Protein AF-R7Y0F1-F1 (afdb_monomer_lite)

pLDDT: mean 77.91, std 21.51, range [26.17, 98.44]

Sequence (146 aa):
MLFHWVVGSNPLPTCLERTTLMAAPTTDLTGDVCDPTPDFVYAVSLLAALEATEQDGHARVLPFLGMARAELVDFGQRLPDRFVEIEVTTLGDGMRDLEARLTDMVSASAVLQQTLRLQAARRHVRRALTASSSAGATHLASTLTV

Structure (mmCIF, N/CA/C/O backbone):
data_AF-R7Y0F1-F1
#
_entry.id   AF-R7Y0F1-F1
#
loop_
_atom_site.group_PDB
_atom_site.id
_atom_site.type_symbol
_atom_site.label_atom_id
_atom_site.label_alt_id
_atom_site.label_comp_id
_atom_site.label_asym_id
_atom_site.label_entity_id
_atom_site.label_seq_id
_atom_site.pdbx_PDB_ins_code
_atom_site.Cartn_x
_atom_site.Cartn_y
_atom_site.Cartn_z
_atom_site.occupancy
_atom_site.B_iso_or_equiv
_atom_site.auth_seq_id
_atom_site.auth_comp_id
_atom_site.auth_asym_id
_atom_site.auth_atom_id
_atom_site.pdbx_PDB_model_num
ATOM 1 N N . MET A 1 1 ? -16.239 27.315 -3.093 1.00 33.81 1 MET A N 1
ATOM 2 C CA . MET A 1 1 ? -16.674 25.968 -3.512 1.00 33.81 1 MET A CA 1
ATOM 3 C C . MET A 1 1 ? -16.213 24.989 -2.449 1.00 33.81 1 MET A C 1
ATOM 5 O O . MET A 1 1 ? -15.015 24.786 -2.312 1.00 33.81 1 MET A O 1
ATOM 9 N N . LEU A 1 2 ? -17.143 24.504 -1.624 1.00 27.11 2 LEU A N 1
ATOM 10 C CA . LEU A 1 2 ? -16.883 23.463 -0.631 1.00 27.11 2 LEU A CA 1
ATOM 11 C C . LEU A 1 2 ? -16.946 22.108 -1.339 1.00 27.11 2 LEU A C 1
ATOM 13 O O . LEU A 1 2 ? -17.978 21.771 -1.914 1.00 27.11 2 LEU A O 1
ATOM 17 N N . PHE A 1 3 ? -15.851 21.354 -1.314 1.00 28.31 3 PHE A N 1
ATOM 18 C CA . PHE A 1 3 ? -15.837 19.979 -1.798 1.00 28.31 3 PHE A CA 1
ATOM 19 C C . PHE A 1 3 ? -16.450 19.082 -0.722 1.00 28.31 3 PHE A C 1
ATOM 21 O O . PHE A 1 3 ? -15.833 18.807 0.305 1.00 28.31 3 PHE A O 1
ATOM 28 N N . HIS A 1 4 ? -17.694 18.668 -0.952 1.00 26.17 4 HIS A N 1
ATOM 29 C CA . HIS A 1 4 ? -18.320 17.581 -0.216 1.00 26.17 4 HIS A CA 1
ATOM 30 C C . HIS A 1 4 ? -17.621 16.274 -0.600 1.00 26.17 4 HIS A C 1
ATOM 32 O O . HIS A 1 4 ? -17.780 15.770 -1.709 1.00 26.17 4 HIS A O 1
ATOM 38 N N . TRP A 1 5 ? -16.820 15.752 0.324 1.00 32.50 5 TRP A N 1
ATOM 39 C CA . TRP A 1 5 ? -16.254 14.411 0.261 1.00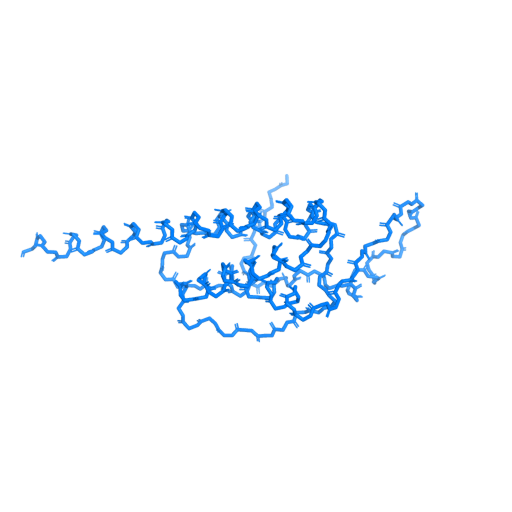 32.50 5 TRP A CA 1
ATOM 40 C C . TRP A 1 5 ? -17.376 13.408 0.550 1.00 32.50 5 TRP A C 1
ATOM 42 O O . TRP A 1 5 ? -17.802 13.261 1.695 1.00 32.50 5 TRP A O 1
ATOM 52 N N . VAL A 1 6 ? -17.912 12.772 -0.491 1.00 33.03 6 VAL A N 1
ATOM 53 C CA . VAL A 1 6 ? -18.874 11.674 -0.342 1.00 33.03 6 VAL A CA 1
ATOM 54 C C . VAL A 1 6 ? -18.082 10.377 -0.230 1.00 33.03 6 VAL A C 1
ATOM 56 O O . VAL A 1 6 ? -17.454 9.927 -1.185 1.00 33.03 6 VAL A O 1
ATOM 59 N N . VAL A 1 7 ? -18.112 9.797 0.967 1.00 37.66 7 VAL A N 1
ATOM 60 C CA . VAL A 1 7 ? -17.729 8.409 1.229 1.00 37.66 7 VAL A CA 1
ATOM 61 C C . VAL A 1 7 ? -18.628 7.512 0.374 1.00 37.66 7 VAL A C 1
ATOM 63 O O . VAL A 1 7 ? -19.848 7.581 0.511 1.00 37.66 7 VAL A O 1
ATOM 66 N N . GLY A 1 8 ? -18.044 6.709 -0.523 1.00 40.12 8 GLY A N 1
ATOM 67 C CA . GLY A 1 8 ? -18.738 5.534 -1.063 1.00 40.12 8 GLY A CA 1
ATOM 68 C C . GLY A 1 8 ? -18.701 5.258 -2.568 1.00 40.12 8 GLY A C 1
ATOM 69 O O . GLY A 1 8 ? -19.082 4.156 -2.939 1.00 40.12 8 GLY A O 1
ATOM 70 N N . SER A 1 9 ? -18.295 6.154 -3.476 1.00 43.09 9 SER A N 1
ATOM 71 C CA . SER A 1 9 ? -18.374 5.830 -4.922 1.00 43.09 9 SER A CA 1
ATOM 72 C C . SER A 1 9 ? -17.463 6.681 -5.807 1.00 43.09 9 SER A C 1
ATOM 74 O O . SER A 1 9 ? -17.924 7.564 -6.524 1.00 43.09 9 SER A O 1
ATOM 76 N N . ASN A 1 10 ? -16.164 6.399 -5.792 1.00 42.31 10 ASN A N 1
ATOM 77 C CA . ASN A 1 10 ? -15.358 6.542 -7.004 1.00 42.31 10 ASN A CA 1
ATOM 78 C C . ASN A 1 10 ? -14.112 5.660 -6.863 1.00 42.31 10 ASN A C 1
ATOM 80 O O . ASN A 1 10 ? -13.193 6.051 -6.136 1.00 42.31 10 ASN A O 1
ATOM 84 N N . PRO A 1 11 ? -14.056 4.469 -7.490 1.00 51.62 11 PRO A N 1
ATOM 85 C CA . PRO A 1 11 ? -12.767 3.824 -7.675 1.00 51.62 11 PRO A CA 1
ATOM 86 C C . PRO A 1 11 ? -11.853 4.807 -8.416 1.00 51.62 11 PRO A C 1
ATOM 88 O O . PRO A 1 11 ? -12.301 5.599 -9.248 1.00 51.62 11 PRO A O 1
ATOM 91 N N . LEU A 1 12 ? -10.571 4.812 -8.056 1.00 51.50 12 LEU A N 1
ATOM 92 C CA . LEU A 1 12 ? -9.556 5.519 -8.830 1.00 51.50 12 LEU A CA 1
ATOM 93 C C . LEU A 1 12 ? -9.731 5.165 -10.316 1.00 51.50 12 LEU A C 1
ATOM 95 O O . LEU A 1 12 ? -9.898 3.980 -10.609 1.00 51.50 12 LEU A O 1
ATOM 99 N N . PRO A 1 13 ? -9.667 6.137 -11.244 1.00 55.84 13 PRO A N 1
ATOM 100 C CA . PRO A 1 13 ? -9.778 5.819 -12.654 1.00 55.84 13 PRO A CA 1
ATOM 101 C C . PRO A 1 13 ? -8.645 4.867 -13.031 1.00 55.84 13 PRO A C 1
ATOM 103 O O . PRO A 1 13 ? -7.463 5.183 -12.873 1.00 55.84 13 PRO A O 1
ATOM 106 N N . THR A 1 14 ? -9.016 3.692 -13.523 1.00 57.16 14 THR A N 1
ATOM 107 C CA . THR A 1 14 ? -8.090 2.815 -14.241 1.00 57.16 14 THR A CA 1
ATOM 108 C C . THR A 1 14 ? -7.607 3.516 -15.512 1.00 57.16 14 THR A C 1
ATOM 110 O O . THR A 1 14 ? -8.213 4.484 -15.988 1.00 57.16 14 THR A O 1
ATOM 113 N N . CYS A 1 15 ? -6.536 3.009 -16.120 1.00 56.69 15 CYS A N 1
ATOM 114 C CA . CYS A 1 15 ? -6.101 3.495 -17.431 1.00 56.69 15 CYS A CA 1
ATOM 115 C C . CYS A 1 15 ? -7.225 3.499 -18.485 1.00 56.69 15 CYS A C 1
ATOM 117 O O . CYS A 1 15 ? -7.312 4.409 -19.315 1.00 56.69 15 CYS A O 1
ATOM 119 N N . LEU A 1 16 ? -8.127 2.515 -18.421 1.00 51.38 16 LEU A N 1
ATOM 120 C CA . LEU A 1 16 ? -9.283 2.413 -19.312 1.00 51.38 16 LEU A CA 1
ATOM 121 C C . LEU A 1 16 ? -10.288 3.557 -19.114 1.00 51.38 16 LEU A C 1
ATOM 123 O O . LEU A 1 16 ? -10.771 4.117 -20.094 1.00 51.38 16 LEU A O 1
ATOM 127 N N . GLU A 1 17 ? -10.557 3.968 -17.876 1.00 52.34 17 GLU A N 1
ATOM 128 C CA . GLU A 1 17 ? -11.544 5.016 -17.574 1.00 52.34 17 GLU A CA 1
ATOM 129 C C . GLU A 1 17 ? -11.015 6.426 -17.866 1.00 52.34 17 GLU A C 1
ATOM 131 O O . GLU A 1 17 ? -11.773 7.308 -18.289 1.00 52.34 17 GLU A O 1
ATOM 136 N N . ARG A 1 18 ? -9.702 6.646 -17.711 1.00 50.75 18 ARG A N 1
ATOM 137 C CA . ARG A 1 18 ? -9.077 7.948 -17.994 1.00 50.75 18 ARG A CA 1
ATOM 138 C C . ARG A 1 18 ? -9.010 8.269 -19.489 1.00 50.75 18 ARG A C 1
ATOM 140 O O . ARG A 1 18 ? -9.116 9.436 -19.863 1.00 50.75 18 ARG A O 1
ATOM 147 N N . THR A 1 19 ? -8.929 7.246 -20.341 1.00 48.91 19 THR A N 1
ATOM 148 C CA . THR A 1 19 ? -8.901 7.401 -21.807 1.00 48.91 19 THR A CA 1
ATOM 149 C C . THR A 1 19 ? -10.212 7.996 -22.347 1.00 48.91 19 THR A C 1
ATOM 151 O O . THR A 1 19 ? -10.199 8.796 -23.279 1.00 48.91 19 THR A O 1
ATOM 154 N N . THR A 1 20 ? -11.350 7.696 -21.718 1.00 49.91 20 THR A N 1
ATOM 155 C CA . THR A 1 20 ? -12.667 8.255 -22.078 1.00 49.91 20 THR A CA 1
ATOM 156 C C . THR A 1 20 ? -12.888 9.701 -21.627 1.00 49.91 20 THR A C 1
ATOM 158 O O . THR A 1 20 ? -13.718 10.395 -22.213 1.00 49.91 20 THR A O 1
ATOM 161 N N . LEU A 1 21 ? -12.153 10.187 -20.620 1.00 48.59 21 LEU A N 1
ATOM 162 C CA . LEU A 1 21 ? -12.334 11.538 -20.070 1.00 48.59 21 LEU A CA 1
ATOM 163 C C . LEU A 1 21 ? -11.495 12.607 -20.801 1.00 48.59 21 LEU A C 1
ATOM 165 O O . LEU A 1 21 ? -11.771 13.798 -20.675 1.00 48.59 21 LEU A O 1
ATOM 169 N N . MET A 1 22 ? -10.496 12.195 -21.594 1.00 45.25 22 MET A N 1
ATOM 170 C CA . MET A 1 22 ? -9.547 13.072 -22.301 1.00 45.25 22 MET A CA 1
ATOM 171 C C . MET A 1 22 ? -9.895 13.342 -23.774 1.00 45.25 22 MET A C 1
ATOM 173 O O . MET A 1 22 ? -9.012 13.588 -24.592 1.00 45.25 22 MET A O 1
ATOM 177 N N . ALA A 1 23 ? -11.179 13.391 -24.133 1.00 41.62 23 ALA A N 1
ATOM 178 C CA . ALA A 1 23 ? -11.619 13.893 -25.443 1.00 41.62 23 ALA A CA 1
ATOM 179 C C . ALA A 1 23 ? -11.481 15.434 -25.590 1.00 41.62 23 ALA A C 1
ATOM 181 O O . ALA A 1 23 ? -12.280 16.075 -26.271 1.00 41.62 23 ALA A O 1
ATOM 182 N N . ALA A 1 24 ? -10.480 16.044 -24.948 1.00 44.69 24 ALA A N 1
ATOM 183 C CA . ALA A 1 24 ? -10.081 17.438 -25.121 1.00 44.69 24 ALA A CA 1
ATOM 184 C C . ALA A 1 24 ? -8.617 17.469 -25.597 1.00 44.69 24 ALA A C 1
ATOM 186 O O . ALA A 1 24 ? -7.793 16.735 -25.050 1.00 44.69 24 ALA A O 1
ATOM 187 N N . PRO A 1 25 ? -8.264 18.277 -26.614 1.00 45.06 25 PRO A N 1
ATOM 188 C CA . PRO A 1 25 ? -6.930 18.252 -27.189 1.00 45.06 25 PRO A CA 1
ATOM 189 C C . PRO A 1 25 ? -5.978 19.034 -26.283 1.00 45.06 25 PRO A C 1
ATOM 191 O O . PRO A 1 25 ? -5.816 20.243 -26.428 1.00 45.06 25 PRO A O 1
ATOM 194 N N . THR A 1 26 ? -5.342 18.348 -25.339 1.00 40.16 26 THR A N 1
ATOM 195 C CA . THR A 1 26 ? -4.182 18.872 -24.616 1.00 40.16 26 THR A CA 1
ATOM 196 C C . THR A 1 26 ? -2.927 18.177 -25.125 1.00 40.16 26 THR A C 1
ATOM 198 O O . THR A 1 26 ? -2.620 17.038 -24.784 1.00 40.16 26 THR A O 1
ATOM 201 N N . THR A 1 27 ? -2.206 18.891 -25.983 1.00 42.28 27 THR A N 1
ATOM 202 C CA . THR A 1 27 ? -0.806 18.654 -26.344 1.00 42.28 27 THR A CA 1
ATOM 203 C C . THR A 1 27 ? 0.081 18.793 -25.105 1.00 42.28 27 THR A C 1
ATOM 205 O O . THR A 1 27 ? 0.500 19.900 -24.792 1.00 42.28 27 THR A O 1
ATOM 208 N N . ASP A 1 28 ? 0.241 17.697 -24.364 1.00 42.97 28 ASP A N 1
ATOM 209 C CA . ASP A 1 28 ? 1.413 17.270 -23.572 1.00 42.97 28 ASP A CA 1
ATOM 210 C C . ASP A 1 28 ? 0.931 16.299 -22.487 1.00 42.97 28 ASP A C 1
ATOM 212 O O . ASP A 1 28 ? 0.699 16.653 -21.332 1.00 42.97 28 ASP A O 1
ATOM 216 N N . LEU A 1 29 ? 0.759 15.039 -22.878 1.00 44.25 29 LEU A N 1
ATOM 217 C CA . LEU A 1 29 ? 0.747 13.922 -21.945 1.00 44.25 29 LEU A CA 1
ATOM 218 C C . LEU A 1 29 ? 1.974 13.087 -22.265 1.00 44.25 29 LEU A C 1
ATOM 220 O O . LEU A 1 29 ? 1.978 12.282 -23.196 1.00 44.25 29 LEU A O 1
ATOM 224 N N . THR A 1 30 ? 3.019 13.262 -21.470 1.00 46.19 30 THR A N 1
ATOM 225 C CA . THR A 1 30 ? 3.912 12.153 -21.152 1.00 46.19 30 THR A CA 1
ATOM 226 C C . THR A 1 30 ? 2.997 11.050 -20.618 1.00 46.19 30 THR A C 1
ATOM 228 O O . THR A 1 30 ? 2.460 11.190 -19.524 1.00 46.19 30 THR A O 1
ATOM 231 N N . GLY A 1 31 ? 2.668 10.073 -21.467 1.00 48.78 31 GLY A N 1
ATOM 232 C CA . GLY A 1 31 ? 1.523 9.185 -21.266 1.00 48.78 31 GLY A CA 1
ATOM 233 C C . GLY A 1 31 ? 1.528 8.531 -19.890 1.00 48.78 31 GLY A C 1
ATOM 234 O O . GLY A 1 31 ? 2.564 8.035 -19.451 1.00 48.78 31 GLY A O 1
ATOM 235 N N . ASP A 1 32 ? 0.370 8.540 -19.229 1.00 55.75 32 ASP A N 1
ATOM 236 C CA . ASP A 1 32 ? 0.135 7.769 -18.011 1.00 55.75 32 ASP A CA 1
ATOM 237 C C . ASP A 1 32 ? 0.618 6.324 -18.240 1.00 55.75 32 ASP A C 1
ATOM 239 O O . ASP A 1 32 ? 0.097 5.607 -19.099 1.00 55.75 32 ASP A O 1
ATOM 243 N N . VAL A 1 33 ? 1.657 5.904 -17.510 1.00 69.38 33 VAL A N 1
ATOM 244 C CA . VAL A 1 33 ? 2.234 4.566 -17.665 1.00 69.38 33 VAL A CA 1
ATOM 245 C C . VAL A 1 33 ? 1.385 3.593 -16.860 1.00 69.38 33 VAL A C 1
ATOM 247 O O . VAL A 1 33 ? 1.483 3.506 -15.633 1.00 69.38 33 VAL A O 1
ATOM 250 N N . CYS A 1 34 ? 0.526 2.870 -17.570 1.00 79.50 34 CYS A N 1
ATOM 251 C CA . CYS A 1 34 ? -0.217 1.747 -17.022 1.00 79.50 34 CYS A CA 1
ATOM 252 C C . CYS A 1 34 ? 0.754 0.640 -16.651 1.00 79.50 34 CYS A C 1
ATOM 254 O O . CYS A 1 34 ? 1.575 0.219 -17.470 1.00 79.50 34 CYS A O 1
ATOM 256 N N . ASP A 1 35 ? 0.641 0.149 -15.428 1.00 82.12 35 ASP A N 1
ATOM 257 C CA . ASP A 1 35 ? 1.483 -0.923 -14.952 1.00 82.12 35 ASP A CA 1
ATOM 258 C C . ASP A 1 35 ? 0.651 -2.171 -14.628 1.00 82.12 35 ASP A C 1
ATOM 260 O O . ASP A 1 35 ? -0.115 -2.179 -13.656 1.00 82.12 35 ASP A O 1
ATOM 264 N N . PRO A 1 36 ? 0.794 -3.235 -15.441 1.00 83.69 36 PRO A N 1
ATOM 265 C CA . PRO A 1 36 ? 0.063 -4.480 -15.259 1.00 83.69 36 PRO A CA 1
ATOM 266 C C . PRO A 1 36 ? 0.763 -5.447 -14.291 1.00 83.69 36 PRO A C 1
ATOM 268 O O . PRO A 1 36 ? 0.318 -6.589 -14.156 1.00 83.69 36 PRO A O 1
ATOM 271 N N . THR A 1 37 ? 1.867 -5.047 -13.640 1.00 89.50 37 THR A N 1
ATOM 272 C CA . THR A 1 37 ? 2.638 -5.934 -12.758 1.00 89.50 37 THR A CA 1
ATOM 273 C C . THR A 1 37 ? 1.733 -6.430 -11.630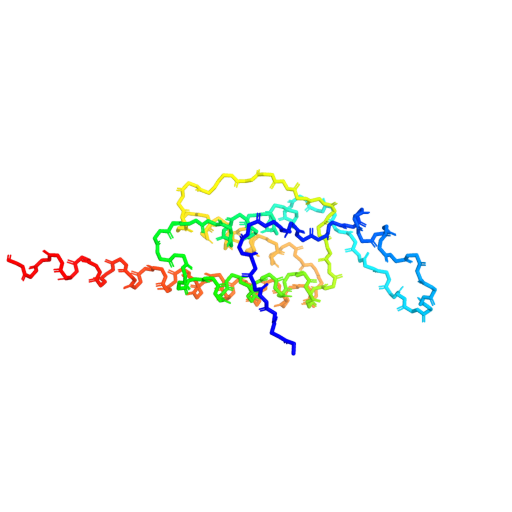 1.00 89.50 37 THR A C 1
ATOM 275 O O . THR A 1 37 ? 1.205 -5.600 -10.883 1.00 89.50 37 THR A O 1
ATOM 278 N N . PRO A 1 38 ? 1.574 -7.756 -11.448 1.00 91.38 38 PRO A N 1
ATOM 279 C CA . PRO A 1 38 ? 0.638 -8.307 -10.470 1.00 91.38 38 PRO A CA 1
ATOM 280 C C . PRO A 1 38 ? 0.848 -7.774 -9.052 1.00 91.38 38 PRO A C 1
ATOM 282 O O . PRO A 1 38 ? -0.120 -7.458 -8.368 1.00 91.38 38 PRO A O 1
ATOM 285 N N . ASP A 1 39 ? 2.105 -7.613 -8.632 1.00 92.19 39 ASP A N 1
ATOM 286 C CA . ASP A 1 39 ? 2.450 -7.087 -7.307 1.00 92.19 39 ASP A CA 1
ATOM 287 C C . ASP A 1 39 ? 1.990 -5.646 -7.107 1.00 92.19 39 ASP A C 1
ATOM 289 O O . ASP A 1 39 ? 1.487 -5.296 -6.042 1.00 92.19 39 ASP A O 1
ATOM 293 N N . PHE A 1 40 ? 2.120 -4.816 -8.141 1.00 91.88 40 PHE A N 1
ATOM 294 C CA . PHE A 1 40 ? 1.708 -3.420 -8.087 1.00 91.88 40 PHE A CA 1
ATOM 295 C C . PHE A 1 40 ? 0.189 -3.279 -8.128 1.00 91.88 40 PHE A C 1
ATOM 297 O O . PHE A 1 40 ? -0.379 -2.577 -7.295 1.00 91.88 40 PHE A O 1
ATOM 304 N N . VAL A 1 41 ? -0.471 -3.997 -9.043 1.00 92.38 41 VAL A N 1
ATOM 305 C CA . VAL A 1 41 ? -1.937 -4.062 -9.125 1.00 92.38 41 VAL A CA 1
ATOM 306 C C . VAL A 1 41 ? -2.528 -4.513 -7.792 1.00 92.38 41 VAL A C 1
ATOM 308 O O . VAL A 1 41 ? -3.451 -3.877 -7.282 1.00 92.38 41 VAL A O 1
ATOM 311 N N . TYR A 1 42 ? -1.966 -5.565 -7.192 1.00 94.69 42 TYR A N 1
ATOM 312 C CA . TYR A 1 42 ? -2.390 -6.050 -5.884 1.00 94.69 42 TYR A CA 1
ATOM 313 C C . TYR A 1 42 ? -2.153 -5.008 -4.788 1.00 94.69 42 TYR A C 1
ATOM 315 O O . TYR A 1 42 ? -3.079 -4.698 -4.050 1.00 94.69 42 TYR A O 1
ATOM 323 N N . ALA A 1 43 ? -0.954 -4.420 -4.699 1.00 95.94 43 ALA A N 1
ATOM 324 C CA . ALA A 1 43 ? -0.630 -3.447 -3.655 1.00 95.94 43 ALA A CA 1
ATOM 325 C C . ALA A 1 43 ? -1.548 -2.214 -3.696 1.00 95.94 43 ALA A C 1
ATOM 327 O O . ALA A 1 43 ? -2.035 -1.775 -2.656 1.00 95.94 43 ALA A O 1
ATOM 328 N N . VAL A 1 44 ? -1.821 -1.675 -4.889 1.00 94.75 44 VAL A N 1
ATOM 329 C CA . VAL A 1 44 ? -2.708 -0.512 -5.054 1.00 94.75 44 VAL A CA 1
ATOM 330 C C . VAL A 1 44 ? -4.173 -0.888 -4.798 1.00 94.75 44 VAL A C 1
ATOM 332 O O . VAL A 1 44 ? -4.903 -0.101 -4.198 1.00 94.75 44 VAL A O 1
ATOM 335 N N . SER A 1 45 ? -4.595 -2.102 -5.166 1.00 94.62 45 SER A N 1
ATOM 336 C CA . SER A 1 45 ? -5.944 -2.601 -4.858 1.00 94.62 45 SER A CA 1
ATOM 337 C C . SER A 1 45 ? -6.149 -2.847 -3.363 1.00 94.62 45 SER A C 1
ATOM 339 O O . SER A 1 45 ? -7.172 -2.455 -2.811 1.00 94.62 45 SER A O 1
ATOM 341 N N . LEU A 1 46 ? -5.157 -3.432 -2.685 1.00 96.38 46 LEU A N 1
ATOM 342 C CA . LEU A 1 46 ? -5.207 -3.697 -1.248 1.00 96.38 46 LEU A CA 1
ATOM 343 C C . LEU A 1 46 ? -5.230 -2.379 -0.482 1.00 96.38 46 LEU A C 1
ATOM 345 O O . LEU A 1 46 ? -5.985 -2.227 0.471 1.00 96.38 46 LEU A O 1
ATOM 349 N N . LEU A 1 47 ? -4.444 -1.400 -0.927 1.00 96.06 47 LEU A N 1
ATOM 350 C CA . LEU A 1 47 ? -4.468 -0.064 -0.358 1.00 96.06 47 LEU A CA 1
ATOM 351 C C . LEU A 1 47 ? -5.841 0.602 -0.514 1.00 96.06 47 LEU A C 1
ATOM 353 O O . LEU A 1 47 ? -6.340 1.166 0.454 1.00 96.06 47 LEU A O 1
ATOM 357 N N . ALA A 1 48 ? -6.479 0.490 -1.682 1.00 93.88 48 ALA A N 1
ATOM 358 C CA . ALA A 1 48 ? -7.835 0.997 -1.887 1.00 93.88 48 ALA A CA 1
ATOM 359 C C . ALA A 1 48 ? -8.863 0.294 -0.980 1.00 93.88 48 ALA A C 1
ATOM 361 O O . ALA A 1 48 ? -9.701 0.960 -0.377 1.00 93.88 48 ALA A O 1
ATOM 362 N N . ALA A 1 49 ? -8.766 -1.030 -0.818 1.00 94.19 49 ALA A N 1
ATOM 363 C CA . ALA A 1 49 ? -9.624 -1.784 0.097 1.00 94.19 49 ALA A CA 1
ATOM 364 C C . ALA A 1 49 ? -9.405 -1.375 1.568 1.00 94.19 49 ALA A C 1
ATOM 366 O O . ALA A 1 49 ? -10.361 -1.222 2.326 1.00 94.19 49 ALA A O 1
ATOM 367 N N . LEU A 1 50 ? -8.151 -1.131 1.963 1.00 95.19 50 LEU A N 1
ATOM 368 C CA . LEU A 1 50 ? -7.794 -0.629 3.291 1.00 95.19 50 LEU A CA 1
ATOM 369 C C . LEU A 1 50 ? -8.281 0.804 3.536 1.00 95.19 50 LEU A C 1
ATOM 371 O O . LEU A 1 50 ? -8.613 1.115 4.669 1.00 95.19 50 LEU A O 1
ATOM 375 N N . GLU A 1 51 ? -8.328 1.667 2.517 1.00 94.81 51 GLU A N 1
ATOM 376 C CA . GLU A 1 51 ? -8.900 3.023 2.614 1.00 94.81 51 GLU A CA 1
ATOM 377 C C . GLU A 1 51 ? -10.437 3.023 2.645 1.00 94.81 51 GLU A C 1
ATOM 379 O O . GLU A 1 51 ? -11.045 3.976 3.131 1.00 94.81 51 GLU A O 1
ATOM 384 N N . ALA A 1 52 ? -11.070 1.980 2.105 1.00 92.81 52 ALA A N 1
ATOM 385 C CA . ALA A 1 52 ? -12.524 1.838 2.048 1.00 92.81 52 ALA A CA 1
ATOM 386 C C . ALA A 1 52 ? -13.113 1.072 3.242 1.00 92.81 52 ALA A C 1
ATOM 388 O O . ALA A 1 52 ? -14.331 0.998 3.380 1.00 92.81 52 ALA A O 1
ATOM 389 N N . THR A 1 53 ? -12.274 0.482 4.096 1.00 88.06 53 THR A N 1
ATOM 390 C CA . THR A 1 53 ? -12.741 -0.280 5.257 1.00 88.06 53 THR A CA 1
ATOM 391 C C . THR A 1 53 ? -13.455 0.614 6.275 1.00 88.06 53 THR A C 1
ATOM 393 O O . THR A 1 53 ? -13.176 1.803 6.403 1.00 88.06 53 THR A O 1
ATOM 396 N N . GLU A 1 54 ? -14.364 0.038 7.054 1.00 87.50 54 GLU A N 1
ATOM 397 C CA . GLU A 1 54 ? -15.063 0.733 8.148 1.00 87.50 54 GLU A CA 1
ATOM 398 C C . GLU A 1 54 ? -14.662 0.185 9.525 1.00 87.50 54 GLU A C 1
ATOM 400 O O . GLU A 1 54 ? -15.316 0.444 10.530 1.00 87.50 54 GLU A O 1
ATOM 405 N N . GLN A 1 55 ? -13.572 -0.585 9.584 1.00 86.44 55 GLN A N 1
ATOM 406 C CA . GLN A 1 55 ? -13.113 -1.212 10.820 1.00 86.44 55 GLN A CA 1
ATOM 407 C C . GLN A 1 55 ? -12.631 -0.198 11.870 1.00 86.44 55 GLN A C 1
ATOM 409 O O . GLN A 1 55 ? -12.126 0.886 11.560 1.00 86.44 55 GLN A O 1
ATOM 414 N N . ASP A 1 56 ? -12.734 -0.582 13.143 1.00 83.88 56 ASP A N 1
ATOM 415 C CA . ASP A 1 56 ? -12.308 0.252 14.264 1.00 83.88 56 ASP A CA 1
ATOM 416 C C . ASP A 1 56 ? -10.839 0.684 14.145 1.00 83.88 56 ASP A C 1
ATOM 418 O O . ASP A 1 56 ? -9.940 -0.087 13.809 1.00 83.88 56 ASP A O 1
ATOM 422 N N . GLY A 1 57 ? -10.583 1.961 14.435 1.00 84.75 57 GLY A N 1
ATOM 423 C CA . GLY A 1 57 ? -9.254 2.561 14.295 1.00 84.75 57 GLY A CA 1
ATOM 424 C C . GLY A 1 57 ? -8.899 3.008 12.872 1.00 84.75 57 GLY A C 1
ATOM 425 O O . GLY A 1 57 ? -7.885 3.694 12.712 1.00 84.75 57 GLY A O 1
ATOM 426 N N . HIS A 1 58 ? -9.744 2.733 11.868 1.00 91.75 58 HIS A N 1
ATOM 427 C CA . HIS A 1 58 ? -9.509 3.120 10.474 1.00 91.75 58 HIS A CA 1
ATOM 428 C C . HIS A 1 58 ? -9.256 4.631 10.297 1.00 91.75 58 HIS A C 1
ATOM 430 O O . HIS A 1 58 ? -8.271 5.036 9.678 1.00 91.75 58 HIS A O 1
ATOM 436 N N . ALA A 1 59 ? -10.053 5.489 10.943 1.00 91.94 59 ALA A N 1
ATOM 437 C CA . ALA A 1 59 ? -9.899 6.946 10.847 1.00 91.94 59 ALA A CA 1
ATOM 438 C C . ALA A 1 59 ? -8.501 7.457 11.258 1.00 91.94 59 ALA A C 1
ATOM 440 O O . ALA A 1 59 ? -8.041 8.484 10.762 1.00 91.94 59 ALA A O 1
ATOM 441 N N . ARG A 1 60 ? -7.801 6.744 12.155 1.00 91.75 60 ARG A N 1
ATOM 442 C CA . ARG A 1 60 ? -6.444 7.112 12.598 1.00 91.75 60 ARG A CA 1
ATOM 443 C C . ARG A 1 60 ? -5.374 6.726 11.586 1.00 91.75 60 ARG A C 1
ATOM 445 O O . ARG A 1 60 ? -4.310 7.342 11.569 1.00 91.75 60 ARG A O 1
ATOM 452 N N . VAL A 1 61 ? -5.630 5.699 10.780 1.00 95.06 61 VAL A N 1
ATOM 453 C CA . VAL A 1 61 ? -4.664 5.195 9.802 1.00 95.06 61 VAL A CA 1
ATOM 454 C C . VAL A 1 61 ? -4.857 5.794 8.414 1.00 95.06 61 VAL A C 1
ATOM 456 O O . VAL A 1 61 ? -3.882 5.914 7.674 1.00 95.06 61 VAL A O 1
ATOM 459 N N . LEU A 1 62 ? -6.074 6.240 8.093 1.00 94.94 62 LEU A N 1
ATOM 460 C CA . LEU A 1 62 ? -6.456 6.764 6.782 1.00 94.94 62 LEU A CA 1
ATOM 461 C C . LEU A 1 62 ? -5.511 7.855 6.232 1.00 94.94 62 LEU A C 1
ATOM 463 O O . LEU A 1 62 ? -5.126 7.751 5.068 1.00 94.94 62 LEU A O 1
ATOM 467 N N . PRO A 1 63 ? -5.028 8.846 7.019 1.00 96.56 63 PRO A N 1
ATOM 468 C CA . PRO A 1 63 ? -4.068 9.827 6.503 1.00 96.56 63 PRO A CA 1
ATOM 469 C C . PRO A 1 63 ? -2.750 9.200 6.029 1.00 96.56 63 PRO A C 1
ATOM 471 O O . PRO A 1 63 ? -2.127 9.687 5.088 1.00 96.56 63 PRO A O 1
ATOM 474 N N . PHE A 1 64 ? -2.303 8.119 6.674 1.00 97.19 64 PHE A N 1
ATOM 475 C CA . PHE A 1 64 ? -1.086 7.417 6.277 1.00 97.19 64 PHE A CA 1
ATOM 476 C C . PHE A 1 64 ? -1.314 6.550 5.038 1.00 97.19 64 PHE A C 1
ATOM 478 O O . PHE A 1 64 ? -0.441 6.513 4.175 1.00 97.19 64 PHE A O 1
ATOM 485 N N . LEU A 1 65 ? -2.476 5.903 4.927 1.00 96.00 65 LEU A N 1
ATOM 486 C CA . LEU A 1 65 ? -2.849 5.129 3.741 1.00 96.00 65 LEU A CA 1
ATOM 487 C C . LEU A 1 65 ? -2.948 6.035 2.503 1.00 9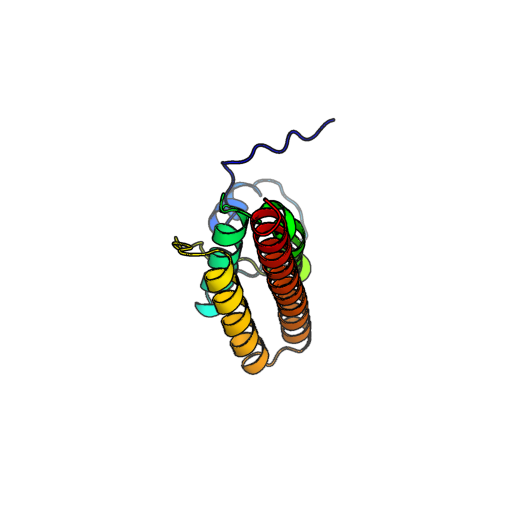6.00 65 LEU A C 1
ATOM 489 O O . LEU A 1 65 ? -2.274 5.769 1.509 1.00 96.00 65 LEU A O 1
ATOM 493 N N . GLY A 1 66 ? -3.606 7.193 2.627 1.00 94.38 66 GLY A N 1
ATOM 494 C CA . GLY A 1 66 ? -3.688 8.182 1.547 1.00 94.38 66 GLY A CA 1
ATOM 495 C C . GLY A 1 66 ? -2.321 8.695 1.079 1.00 94.38 66 GLY A C 1
ATOM 496 O O . GLY A 1 66 ? -2.094 8.869 -0.118 1.00 94.38 66 GLY A O 1
ATOM 497 N N . MET A 1 67 ? -1.368 8.881 1.999 1.00 97.19 67 MET A N 1
ATOM 498 C CA . MET A 1 67 ? 0.009 9.250 1.638 1.00 97.19 67 MET A CA 1
ATOM 499 C C . MET A 1 67 ? 0.766 8.098 0.971 1.00 97.19 67 MET A C 1
ATOM 501 O O . MET A 1 67 ? 1.517 8.329 0.026 1.00 97.19 67 MET A O 1
ATOM 505 N N . ALA A 1 68 ? 0.559 6.855 1.416 1.00 96.56 68 ALA A N 1
ATOM 506 C CA . ALA A 1 68 ? 1.115 5.694 0.728 1.00 96.56 68 ALA A CA 1
ATOM 507 C C . ALA A 1 68 ? 0.588 5.607 -0.714 1.00 96.56 68 ALA A C 1
ATOM 509 O O . ALA A 1 68 ? 1.368 5.343 -1.627 1.00 96.56 68 ALA A O 1
ATOM 510 N N . ARG A 1 69 ? -0.697 5.913 -0.934 1.00 94.06 69 ARG A N 1
ATOM 511 C CA . ARG A 1 69 ? -1.328 5.913 -2.261 1.00 94.06 69 ARG A CA 1
ATOM 512 C C . ARG A 1 69 ? -0.715 6.969 -3.164 1.00 94.06 69 ARG A C 1
ATOM 514 O O . ARG A 1 69 ? -0.336 6.654 -4.290 1.00 94.06 69 ARG A O 1
ATOM 521 N N . ALA A 1 70 ? -0.545 8.182 -2.644 1.00 91.81 70 ALA A N 1
ATOM 522 C CA . ALA A 1 70 ? 0.093 9.273 -3.370 1.00 91.81 70 ALA A CA 1
ATOM 523 C C . ALA A 1 70 ? 1.530 8.920 -3.796 1.00 91.81 70 ALA A C 1
ATOM 525 O O . ALA A 1 70 ? 1.922 9.188 -4.928 1.00 91.81 70 ALA A O 1
ATOM 526 N N . GLU A 1 71 ? 2.315 8.267 -2.934 1.00 94.44 71 GLU A N 1
ATOM 527 C CA . GLU A 1 71 ? 3.675 7.828 -3.285 1.00 94.44 71 GLU A CA 1
ATOM 528 C C . GLU A 1 71 ? 3.698 6.764 -4.391 1.00 94.44 71 GLU A C 1
ATOM 530 O O . GLU A 1 71 ? 4.588 6.795 -5.242 1.00 94.44 71 GLU A O 1
ATOM 535 N N . LEU A 1 72 ? 2.733 5.840 -4.399 1.00 91.00 72 LEU A N 1
ATOM 536 C CA . LEU A 1 72 ? 2.670 4.764 -5.392 1.00 91.00 72 LEU A CA 1
ATOM 537 C C . LEU A 1 72 ? 2.124 5.222 -6.746 1.00 91.00 72 LEU A C 1
ATOM 539 O O . LEU A 1 72 ? 2.634 4.782 -7.775 1.00 91.00 72 LEU A O 1
ATOM 543 N N . VAL A 1 73 ? 1.097 6.073 -6.739 1.00 86.75 73 VAL A N 1
ATOM 544 C CA . VAL A 1 73 ? 0.300 6.385 -7.930 1.00 86.75 73 VAL A CA 1
ATOM 545 C C . VAL A 1 73 ? 0.595 7.787 -8.452 1.00 86.75 73 VAL A C 1
ATOM 547 O O . VAL A 1 73 ? 1.056 7.939 -9.582 1.00 86.75 73 VAL A O 1
ATOM 550 N N . ASP A 1 74 ? 0.406 8.810 -7.616 1.00 79.25 74 ASP A N 1
ATOM 551 C CA . ASP A 1 74 ? 0.487 10.212 -8.042 1.00 79.25 74 ASP A CA 1
ATOM 552 C C . ASP A 1 74 ? 1.940 10.638 -8.297 1.00 79.25 74 ASP A C 1
ATOM 554 O O . ASP A 1 74 ? 2.295 11.113 -9.375 1.00 79.25 74 ASP A O 1
ATOM 558 N N . PHE A 1 75 ? 2.823 10.412 -7.322 1.00 76.88 75 PHE A N 1
ATOM 559 C CA . PHE A 1 75 ? 4.252 10.706 -7.449 1.00 76.88 75 PHE A CA 1
ATOM 560 C C . PHE A 1 75 ? 5.034 9.605 -8.163 1.00 76.88 75 PHE A C 1
ATOM 562 O O . PHE A 1 75 ? 6.132 9.858 -8.672 1.00 76.88 75 PHE A O 1
ATOM 569 N N . GLY A 1 76 ? 4.488 8.389 -8.171 1.00 73.81 76 GLY A N 1
ATOM 570 C CA . GLY A 1 76 ? 4.983 7.286 -8.983 1.00 73.81 76 GLY A CA 1
ATOM 571 C C . GLY A 1 76 ? 4.719 7.492 -10.474 1.00 73.81 76 GLY A C 1
ATOM 572 O O . GLY A 1 76 ? 5.415 6.877 -11.276 1.00 73.81 76 GLY A O 1
ATOM 573 N N . GLN A 1 77 ? 3.762 8.369 -10.827 1.00 72.44 77 GLN A N 1
ATOM 574 C CA . GLN A 1 77 ? 3.263 8.577 -12.193 1.00 72.44 77 GLN A CA 1
ATOM 575 C C . GLN A 1 77 ? 2.896 7.248 -12.868 1.00 72.44 77 GLN A C 1
ATOM 577 O O . GLN A 1 77 ? 3.206 7.004 -14.033 1.00 72.44 77 GLN A O 1
ATOM 582 N N . ARG A 1 78 ? 2.288 6.351 -12.087 1.00 80.44 78 ARG A N 1
ATOM 583 C CA . ARG A 1 78 ? 2.053 4.959 -12.459 1.00 80.44 78 ARG A CA 1
ATOM 584 C C . ARG A 1 78 ? 0.659 4.564 -12.018 1.00 80.44 78 ARG A C 1
ATOM 586 O O . ARG A 1 78 ? 0.342 4.619 -10.834 1.00 80.44 78 ARG A O 1
ATOM 593 N N . LEU A 1 79 ? -0.170 4.159 -12.968 1.00 82.88 79 LEU A N 1
ATOM 594 C CA . LEU A 1 79 ? -1.533 3.721 -12.687 1.00 82.88 79 LEU A CA 1
ATOM 595 C C . LEU A 1 79 ? -1.602 2.201 -12.755 1.00 82.88 79 LEU A C 1
ATOM 597 O O . LEU A 1 79 ? -0.961 1.608 -13.625 1.00 82.88 79 LEU A O 1
ATOM 601 N N . PRO A 1 80 ? -2.356 1.540 -11.864 1.00 83.75 80 PRO A N 1
ATOM 602 C CA . PRO A 1 80 ? -2.625 0.128 -12.050 1.00 83.75 80 PRO A CA 1
ATOM 603 C C . PRO A 1 80 ? -3.474 -0.044 -13.313 1.00 83.75 80 PRO A C 1
ATOM 605 O O . PRO A 1 80 ? -4.408 0.719 -13.565 1.00 83.75 80 PRO A O 1
ATOM 608 N N . ASP A 1 81 ? -3.162 -1.069 -14.099 1.00 84.00 81 ASP A N 1
ATOM 609 C CA . ASP A 1 81 ? -3.942 -1.397 -15.299 1.00 84.00 81 ASP A CA 1
ATOM 610 C C . ASP A 1 81 ? -5.400 -1.773 -14.957 1.00 84.00 81 ASP A C 1
ATOM 612 O O . ASP A 1 81 ? -6.332 -1.517 -15.717 1.00 84.00 81 ASP A O 1
ATOM 616 N N . ARG A 1 82 ? -5.614 -2.335 -13.761 1.00 82.31 82 ARG A N 1
ATOM 617 C CA . ARG A 1 82 ? -6.930 -2.675 -13.207 1.00 82.31 82 ARG A CA 1
ATOM 618 C C . ARG A 1 82 ? -6.909 -2.690 -11.682 1.00 82.31 82 ARG A C 1
ATOM 620 O O . ARG A 1 82 ? -5.847 -2.857 -11.088 1.00 82.31 82 ARG A O 1
ATOM 627 N N . PHE A 1 83 ? -8.088 -2.624 -11.072 1.00 85.12 83 PHE A N 1
ATOM 628 C CA . PHE A 1 83 ? -8.290 -2.990 -9.671 1.00 85.12 83 PHE A CA 1
ATOM 629 C C . PHE A 1 83 ? -8.768 -4.435 -9.559 1.00 85.12 83 PHE A C 1
ATOM 631 O O . PHE A 1 83 ? -9.485 -4.931 -10.429 1.00 85.12 83 PHE A O 1
ATOM 638 N N . VAL A 1 84 ? -8.361 -5.110 -8.489 1.00 89.06 84 VAL A N 1
ATOM 639 C CA . VAL A 1 84 ? -8.893 -6.420 -8.102 1.00 89.06 84 VAL A CA 1
ATOM 640 C C . VAL A 1 84 ? -9.600 -6.300 -6.760 1.00 89.06 84 VAL A C 1
ATOM 642 O O . VAL A 1 84 ? -9.169 -5.542 -5.894 1.00 89.06 84 VAL A O 1
ATOM 645 N N . GLU A 1 85 ? -10.698 -7.028 -6.593 1.00 89.81 85 GLU A N 1
ATOM 646 C CA . GLU A 1 85 ? -11.411 -7.074 -5.320 1.00 89.81 85 GLU A CA 1
ATOM 647 C C . GLU A 1 85 ? -10.560 -7.813 -4.282 1.00 89.81 85 GLU A C 1
ATOM 649 O O . GLU A 1 85 ? -10.047 -8.903 -4.549 1.00 89.81 85 GLU A O 1
ATOM 654 N N . ILE A 1 86 ? -10.367 -7.191 -3.118 1.00 90.75 86 ILE A N 1
ATOM 655 C CA . ILE A 1 86 ? -9.568 -7.740 -2.024 1.00 90.75 86 ILE A CA 1
ATOM 656 C C . ILE A 1 86 ? -10.368 -7.610 -0.737 1.00 90.75 86 ILE A C 1
ATOM 658 O O . ILE A 1 86 ? -10.724 -6.510 -0.315 1.00 90.75 86 ILE A O 1
ATOM 662 N N . GLU A 1 87 ? -10.623 -8.750 -0.106 1.00 89.25 87 GLU A N 1
ATOM 663 C CA . GLU A 1 87 ? -11.277 -8.808 1.192 1.00 89.25 87 GLU A CA 1
ATOM 664 C C . GLU A 1 87 ? -10.257 -8.521 2.302 1.00 89.25 87 GLU A C 1
ATOM 666 O O . GLU A 1 87 ? -9.268 -9.239 2.470 1.00 89.25 87 GLU A O 1
ATOM 671 N N . VAL A 1 88 ? -10.494 -7.458 3.073 1.00 90.06 88 VAL A N 1
ATOM 672 C CA . VAL A 1 88 ? -9.677 -7.114 4.242 1.00 90.06 88 VAL A CA 1
ATOM 673 C C . VAL A 1 88 ? -10.315 -7.733 5.480 1.00 90.06 88 VAL A C 1
ATOM 675 O O . VAL A 1 88 ? -11.277 -7.200 6.030 1.00 90.06 88 VAL A O 1
ATOM 678 N N . THR A 1 89 ? -9.758 -8.853 5.938 1.00 88.62 89 THR A N 1
ATOM 679 C CA . THR A 1 89 ? -10.232 -9.557 7.141 1.00 88.62 89 THR A CA 1
ATOM 680 C C . THR A 1 89 ? -10.018 -8.717 8.397 1.00 88.62 89 THR A C 1
ATOM 682 O O . THR A 1 89 ? -10.952 -8.473 9.160 1.00 88.62 89 THR A O 1
ATOM 685 N N . THR A 1 90 ? -8.802 -8.206 8.591 1.00 91.94 90 THR A N 1
ATOM 686 C CA . THR A 1 90 ? -8.485 -7.221 9.626 1.00 91.94 90 THR A CA 1
ATOM 687 C C . THR A 1 90 ? -7.595 -6.120 9.062 1.00 91.94 90 THR A C 1
ATOM 689 O O . THR A 1 90 ? -6.702 -6.363 8.247 1.00 91.94 90 THR A O 1
ATOM 692 N N . LEU A 1 91 ? -7.805 -4.896 9.540 1.00 92.00 91 LEU A N 1
ATOM 693 C CA . LEU A 1 91 ? -7.041 -3.715 9.160 1.00 92.00 91 LEU A CA 1
ATOM 694 C C . LEU A 1 91 ? -5.547 -3.930 9.431 1.00 92.00 91 LEU A C 1
ATOM 696 O O . LEU A 1 91 ? -4.699 -3.589 8.609 1.00 92.00 91 LEU A O 1
ATOM 700 N N . GLY A 1 92 ? -5.224 -4.537 10.577 1.00 94.00 92 GLY A N 1
ATOM 701 C CA . GLY A 1 92 ? -3.853 -4.857 10.959 1.00 94.00 92 GLY A CA 1
ATOM 702 C C . GLY A 1 92 ? -3.197 -5.872 10.024 1.00 94.00 92 GLY A C 1
ATOM 703 O O . GLY A 1 92 ? -2.069 -5.643 9.590 1.00 94.00 92 GLY A O 1
ATOM 704 N N . ASP A 1 93 ? -3.881 -6.968 9.694 1.00 94.94 93 ASP A N 1
ATOM 705 C CA . ASP A 1 93 ? -3.332 -7.997 8.805 1.00 94.94 93 ASP A CA 1
ATOM 706 C C . ASP A 1 93 ? -3.163 -7.466 7.382 1.00 94.94 93 ASP A C 1
ATOM 708 O O . ASP A 1 93 ? -2.091 -7.634 6.804 1.00 94.94 93 ASP A O 1
ATOM 712 N N . GLY A 1 94 ? -4.150 -6.731 6.862 1.00 96.12 94 GLY A N 1
ATOM 713 C CA . GLY A 1 94 ? -4.055 -6.118 5.539 1.00 96.12 94 GLY A CA 1
ATOM 714 C C . GLY A 1 94 ? -2.922 -5.088 5.439 1.00 96.12 94 GLY A C 1
ATOM 715 O O . GLY A 1 94 ? -2.182 -5.082 4.458 1.00 96.12 94 GLY A O 1
ATOM 716 N N . MET A 1 95 ? -2.693 -4.262 6.468 1.00 97.12 95 MET A N 1
ATOM 717 C CA . MET A 1 95 ? -1.536 -3.352 6.478 1.00 97.12 95 MET A CA 1
ATOM 718 C C . MET A 1 95 ? -0.191 -4.094 6.565 1.00 97.12 95 MET A C 1
ATOM 720 O O . MET A 1 95 ? 0.787 -3.631 5.974 1.00 97.12 95 MET A O 1
ATOM 724 N N . ARG A 1 96 ? -0.111 -5.231 7.275 1.00 97.56 96 ARG A N 1
ATOM 725 C CA . ARG A 1 96 ? 1.114 -6.053 7.313 1.00 97.56 96 ARG A CA 1
ATOM 726 C C . ARG A 1 96 ? 1.380 -6.738 5.976 1.00 97.56 96 ARG A C 1
ATOM 728 O O . ARG A 1 96 ? 2.530 -6.755 5.544 1.00 97.56 96 ARG A O 1
ATOM 735 N N . ASP A 1 97 ? 0.341 -7.246 5.319 1.00 97.62 97 ASP A N 1
ATOM 736 C CA . ASP A 1 97 ? 0.445 -7.803 3.967 1.00 97.62 97 ASP A CA 1
ATOM 737 C C . ASP A 1 97 ? 0.944 -6.738 2.979 1.00 97.62 97 ASP A C 1
ATOM 739 O O . ASP A 1 97 ? 1.934 -6.935 2.272 1.00 97.62 97 ASP A O 1
ATOM 743 N N . LEU A 1 98 ? 0.361 -5.535 3.030 1.00 97.62 98 LEU A N 1
ATOM 744 C CA . LEU A 1 98 ? 0.816 -4.415 2.212 1.00 97.62 98 LEU A CA 1
ATOM 745 C C . LEU A 1 98 ? 2.287 -4.048 2.488 1.00 97.62 98 LEU A C 1
ATOM 747 O O . LEU A 1 98 ? 3.051 -3.807 1.554 1.00 97.62 98 LEU A O 1
ATOM 751 N N . GLU A 1 99 ? 2.719 -4.013 3.753 1.00 98.06 99 GLU A N 1
ATOM 752 C CA . GLU A 1 99 ? 4.120 -3.745 4.103 1.00 98.06 99 GLU A CA 1
ATOM 753 C C . GLU A 1 99 ? 5.080 -4.810 3.545 1.00 98.06 99 GLU A C 1
ATOM 755 O O . GL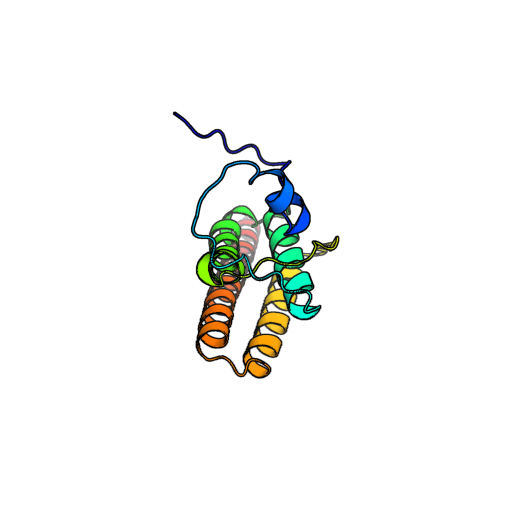U A 1 99 ? 6.157 -4.469 3.029 1.00 98.06 99 GLU A O 1
ATOM 760 N N . ALA A 1 100 ? 4.702 -6.086 3.652 1.00 97.44 100 ALA A N 1
ATOM 761 C CA . ALA A 1 100 ? 5.475 -7.205 3.129 1.00 97.44 100 ALA A CA 1
ATOM 762 C C . ALA A 1 100 ? 5.612 -7.091 1.607 1.00 97.44 100 ALA A C 1
ATOM 764 O O . ALA A 1 100 ? 6.731 -7.053 1.090 1.00 97.44 100 ALA A O 1
ATOM 765 N N . ARG A 1 101 ? 4.500 -6.872 0.897 1.00 96.62 101 ARG A N 1
ATOM 766 C CA . ARG A 1 101 ? 4.504 -6.747 -0.564 1.00 96.62 101 ARG A CA 1
ATOM 767 C C . ARG A 1 101 ? 5.340 -5.564 -1.050 1.00 96.62 101 ARG A C 1
ATOM 769 O O . ARG A 1 101 ? 6.119 -5.696 -1.992 1.00 96.62 101 ARG A O 1
ATOM 776 N N . LEU A 1 102 ? 5.256 -4.418 -0.371 1.00 96.62 102 LEU A N 1
ATOM 777 C CA . LEU A 1 102 ? 6.113 -3.268 -0.672 1.00 96.62 102 LEU A CA 1
ATOM 778 C C . LEU A 1 102 ? 7.598 -3.575 -0.432 1.00 96.62 102 LEU A C 1
ATOM 780 O O . LEU A 1 102 ? 8.454 -3.041 -1.133 1.00 96.62 102 LEU A O 1
ATOM 784 N N . THR A 1 103 ? 7.929 -4.422 0.543 1.00 97.31 103 THR A N 1
ATOM 785 C CA . THR A 1 103 ? 9.314 -4.844 0.804 1.00 97.31 103 THR A CA 1
ATOM 786 C C . THR A 1 103 ? 9.865 -5.721 -0.315 1.00 97.31 103 THR A C 1
ATOM 788 O O . THR A 1 103 ? 11.000 -5.496 -0.749 1.00 97.31 103 THR A O 1
ATOM 791 N N . ASP A 1 104 ? 9.062 -6.644 -0.830 1.00 96.56 104 ASP A N 1
ATOM 792 C CA . ASP A 1 104 ? 9.445 -7.482 -1.968 1.00 96.56 104 ASP A CA 1
ATOM 793 C C . ASP A 1 104 ? 9.659 -6.629 -3.222 1.00 96.56 104 ASP A C 1
ATOM 795 O O . ASP A 1 104 ? 10.704 -6.711 -3.869 1.00 96.56 104 ASP A O 1
ATOM 799 N N . MET A 1 105 ? 8.739 -5.700 -3.499 1.00 94.56 105 MET A N 1
ATOM 800 C CA . MET A 1 105 ? 8.861 -4.777 -4.630 1.00 94.56 105 MET A CA 1
ATOM 801 C C . MET A 1 105 ? 10.084 -3.856 -4.526 1.00 94.56 105 MET A C 1
ATOM 803 O O . MET A 1 105 ? 10.736 -3.589 -5.534 1.00 94.56 105 MET A O 1
ATOM 807 N N . VAL A 1 106 ? 10.424 -3.365 -3.325 1.00 95.25 106 VAL A N 1
ATOM 808 C CA . VAL A 1 106 ? 11.664 -2.595 -3.098 1.00 95.25 106 VAL A CA 1
ATOM 809 C C . VAL A 1 106 ? 12.888 -3.433 -3.453 1.00 95.25 106 VAL A C 1
ATOM 811 O O . VAL A 1 106 ? 13.826 -2.908 -4.048 1.00 95.25 106 VAL A O 1
ATOM 814 N N . SER A 1 107 ? 12.876 -4.715 -3.093 1.00 94.50 107 SER A N 1
ATOM 815 C CA . SER A 1 107 ? 13.996 -5.634 -3.315 1.00 94.50 107 SER A CA 1
ATOM 816 C C . SER A 1 107 ? 14.137 -6.031 -4.788 1.00 94.50 107 SER A C 1
ATOM 818 O O . SER A 1 107 ? 15.248 -6.259 -5.256 1.00 94.50 107 SER A O 1
ATOM 820 N N . ALA A 1 108 ? 13.024 -6.072 -5.526 1.00 91.88 108 ALA A N 1
ATOM 821 C CA . ALA A 1 108 ? 12.985 -6.391 -6.951 1.00 91.88 108 ALA A CA 1
ATOM 822 C C . ALA A 1 108 ? 13.213 -5.176 -7.877 1.00 91.88 108 ALA A C 1
ATOM 824 O O . ALA A 1 108 ? 13.476 -5.344 -9.068 1.00 91.88 108 ALA A O 1
ATOM 825 N N . SER A 1 109 ? 13.094 -3.947 -7.368 1.00 88.44 109 SER A N 1
ATOM 826 C CA . SER A 1 109 ? 13.175 -2.730 -8.182 1.00 88.44 109 SER A CA 1
ATOM 827 C C . SER A 1 109 ? 14.619 -2.359 -8.541 1.00 88.44 109 SER A C 1
ATOM 829 O O . SER A 1 109 ? 15.424 -2.019 -7.675 1.00 88.44 109 SER A O 1
ATOM 831 N N . ALA A 1 110 ? 14.921 -2.324 -9.842 1.00 88.00 110 ALA A N 1
ATOM 832 C CA . ALA A 1 110 ? 16.200 -1.842 -10.377 1.00 88.00 110 ALA A CA 1
ATOM 833 C C . ALA A 1 110 ? 16.230 -0.319 -10.633 1.00 88.00 110 ALA A C 1
ATOM 835 O O . ALA A 1 110 ? 17.283 0.246 -10.930 1.00 88.00 110 ALA A O 1
ATOM 836 N N . VAL A 1 111 ? 15.082 0.361 -10.530 1.00 88.19 111 VAL A N 1
ATOM 837 C CA . VAL A 1 111 ? 14.944 1.788 -10.846 1.00 88.19 111 VAL A CA 1
ATOM 838 C C . VAL A 1 111 ? 14.973 2.603 -9.559 1.00 88.19 111 VAL A C 1
ATOM 840 O O . VAL A 1 111 ? 14.046 2.536 -8.755 1.00 88.19 111 VAL A O 1
ATOM 843 N N . LEU A 1 112 ? 16.011 3.426 -9.376 1.00 88.31 112 LEU A N 1
ATOM 844 C CA . LEU A 1 112 ? 16.225 4.192 -8.140 1.00 88.31 112 LEU A CA 1
ATOM 845 C C . LEU A 1 112 ? 15.004 5.031 -7.732 1.00 88.31 112 LEU A C 1
ATOM 847 O O . LEU A 1 112 ? 14.594 4.999 -6.573 1.00 88.31 112 LEU A O 1
ATOM 851 N N . GLN A 1 113 ? 14.402 5.758 -8.677 1.00 88.62 113 GLN A N 1
ATOM 852 C CA . GLN A 1 113 ? 13.223 6.586 -8.406 1.00 88.62 113 GLN A CA 1
ATOM 853 C C . GLN A 1 113 ? 12.046 5.744 -7.894 1.00 88.62 113 GLN A C 1
ATOM 855 O O . GLN A 1 113 ? 11.439 6.097 -6.884 1.00 88.62 113 GLN A O 1
ATOM 860 N N . GLN A 1 114 ? 11.765 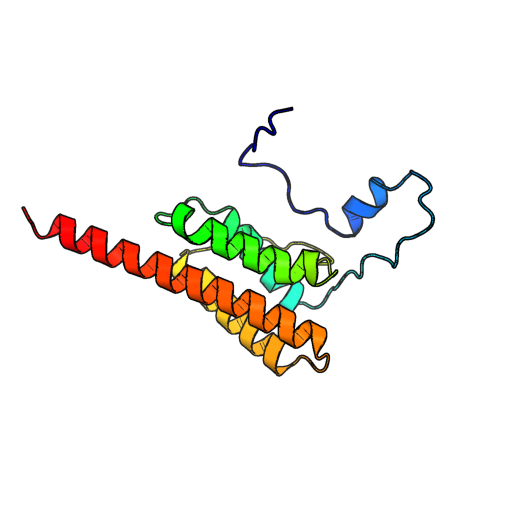4.608 -8.536 1.00 88.19 114 GLN A N 1
ATOM 861 C CA . GLN A 1 114 ? 10.719 3.679 -8.106 1.00 88.19 114 GLN A CA 1
ATOM 862 C C . GLN A 1 114 ? 11.027 3.118 -6.714 1.00 88.19 114 GLN A C 1
ATOM 864 O O . GLN A 1 114 ? 10.158 3.106 -5.845 1.00 88.19 114 GLN A O 1
ATOM 869 N N . THR A 1 115 ? 12.276 2.726 -6.463 1.00 92.81 115 THR A N 1
ATOM 870 C CA . THR A 1 115 ? 12.713 2.218 -5.159 1.00 92.81 115 THR A CA 1
ATOM 871 C C . THR A 1 115 ? 12.481 3.245 -4.048 1.00 92.81 115 THR A C 1
ATOM 873 O O . THR A 1 115 ? 11.962 2.893 -2.989 1.00 92.81 115 THR A O 1
ATOM 876 N N . LEU A 1 116 ? 12.791 4.525 -4.280 1.00 94.12 116 LEU A N 1
ATOM 877 C CA . LEU A 1 116 ? 12.565 5.594 -3.300 1.00 94.12 116 LEU A CA 1
ATOM 878 C C . LEU A 1 116 ? 11.076 5.810 -2.996 1.00 94.12 116 LEU A C 1
ATOM 880 O O . LEU A 1 116 ? 10.716 5.979 -1.828 1.00 94.12 116 LEU A O 1
ATOM 884 N N . ARG A 1 117 ? 10.214 5.759 -4.019 1.00 95.06 117 ARG A N 1
ATOM 885 C CA . ARG A 1 117 ? 8.753 5.873 -3.866 1.00 95.06 117 ARG A CA 1
ATOM 886 C C . ARG A 1 117 ? 8.163 4.690 -3.106 1.00 95.06 117 ARG A C 1
ATOM 888 O O . ARG A 1 117 ? 7.440 4.890 -2.134 1.00 95.06 117 ARG A O 1
ATOM 895 N N . LEU A 1 118 ? 8.566 3.466 -3.446 1.00 95.19 118 LEU A N 1
ATOM 896 C CA . LEU A 1 118 ? 8.156 2.259 -2.721 1.00 95.19 118 LEU A CA 1
ATOM 897 C C . LEU A 1 118 ? 8.607 2.295 -1.252 1.00 95.19 118 LEU A C 1
ATOM 899 O O . LEU A 1 118 ? 7.840 1.970 -0.346 1.00 95.19 118 LEU A O 1
ATOM 903 N N . GLN A 1 119 ? 9.833 2.755 -0.985 1.00 97.00 119 GLN A N 1
ATOM 904 C CA . GLN A 1 119 ? 10.321 2.938 0.382 1.00 97.00 119 GLN A CA 1
ATOM 905 C C . GLN A 1 119 ? 9.536 4.013 1.146 1.00 97.00 119 GLN A C 1
ATOM 907 O O . GLN A 1 119 ? 9.303 3.846 2.346 1.00 97.00 119 GLN A O 1
ATOM 912 N N . ALA A 1 120 ? 9.142 5.107 0.488 1.00 97.31 120 ALA A N 1
ATOM 913 C CA . ALA A 1 120 ? 8.309 6.147 1.084 1.00 97.31 120 ALA A CA 1
ATOM 914 C C . ALA A 1 120 ? 6.916 5.617 1.435 1.00 97.31 120 ALA A C 1
ATOM 916 O O . ALA A 1 120 ? 6.527 5.699 2.602 1.00 97.31 120 ALA A O 1
ATOM 917 N N . ALA A 1 121 ? 6.236 4.973 0.484 1.00 97.50 121 ALA A N 1
ATOM 918 C CA . ALA A 1 121 ? 4.954 4.312 0.711 1.00 97.50 121 ALA A CA 1
ATOM 919 C C . ALA A 1 121 ? 5.033 3.339 1.898 1.00 97.50 121 ALA A C 1
ATOM 921 O O . ALA A 1 121 ? 4.244 3.430 2.840 1.00 97.50 121 ALA A O 1
ATOM 922 N N . ARG A 1 122 ? 6.072 2.493 1.945 1.00 97.88 122 ARG A N 1
ATOM 923 C CA . ARG A 1 122 ? 6.289 1.556 3.058 1.00 97.88 122 ARG A CA 1
ATOM 924 C C . ARG A 1 122 ? 6.454 2.260 4.408 1.00 97.88 122 ARG A C 1
ATOM 926 O O . ARG A 1 122 ? 5.949 1.775 5.418 1.00 97.88 122 ARG A O 1
ATOM 933 N N . ARG A 1 123 ? 7.145 3.408 4.469 1.00 98.44 123 ARG A N 1
ATOM 934 C CA . ARG A 1 123 ? 7.251 4.197 5.715 1.00 98.44 123 ARG A CA 1
ATOM 935 C C . ARG A 1 123 ? 5.887 4.700 6.185 1.00 98.44 123 ARG A C 1
ATOM 937 O O . ARG A 1 123 ? 5.651 4.716 7.391 1.00 98.44 123 ARG A O 1
ATOM 944 N N . HIS A 1 124 ? 5.005 5.095 5.271 1.00 98.12 124 HIS A N 1
ATOM 945 C CA . HIS A 1 124 ? 3.645 5.500 5.619 1.00 98.12 124 HIS A CA 1
ATOM 946 C C . HIS A 1 124 ? 2.819 4.320 6.142 1.00 98.12 124 HIS A C 1
ATOM 948 O O . HIS A 1 124 ? 2.236 4.440 7.217 1.00 98.12 124 HIS A O 1
ATOM 954 N N . VAL A 1 125 ? 2.880 3.155 5.491 1.00 97.44 125 VAL A N 1
ATOM 955 C CA . VAL A 1 125 ? 2.211 1.929 5.971 1.00 97.44 125 VAL A CA 1
ATOM 956 C C . VAL A 1 125 ? 2.701 1.525 7.369 1.00 97.44 125 VAL A C 1
ATOM 958 O O . VAL A 1 125 ? 1.900 1.239 8.253 1.00 97.44 125 VAL A O 1
ATOM 961 N N . ARG A 1 126 ? 4.007 1.613 7.645 1.00 97.69 126 ARG A N 1
ATOM 962 C CA . ARG A 1 126 ? 4.544 1.373 8.999 1.00 97.69 126 ARG A CA 1
ATOM 963 C C . ARG A 1 126 ? 4.007 2.348 10.043 1.00 97.69 126 ARG A C 1
ATOM 965 O O . ARG A 1 126 ? 3.731 1.954 11.171 1.00 97.69 126 ARG A O 1
ATOM 972 N N . ARG A 1 127 ? 3.858 3.627 9.690 1.00 97.44 127 ARG A N 1
ATOM 973 C CA . ARG A 1 127 ? 3.252 4.625 10.589 1.00 97.44 127 ARG A CA 1
ATOM 974 C C . ARG A 1 127 ? 1.780 4.314 10.851 1.00 97.44 127 ARG A C 1
ATOM 976 O O . ARG A 1 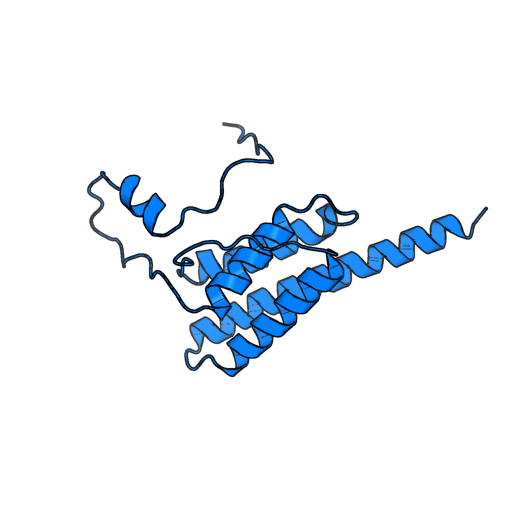127 ? 1.344 4.455 11.988 1.00 97.44 127 ARG A O 1
ATOM 983 N N . ALA A 1 128 ? 1.061 3.836 9.837 1.00 95.12 128 ALA A N 1
ATOM 984 C CA . ALA A 1 128 ? -0.311 3.357 9.958 1.00 95.12 128 ALA A CA 1
ATOM 985 C C . ALA A 1 128 ? -0.412 2.181 10.952 1.00 95.12 128 ALA A C 1
ATOM 987 O O . ALA A 1 128 ? -1.200 2.234 11.897 1.00 95.12 128 ALA A O 1
ATOM 988 N N . LEU A 1 129 ? 0.466 1.179 10.824 1.00 95.00 129 LEU A N 1
ATOM 989 C CA . LEU A 1 129 ? 0.561 0.048 11.757 1.00 95.00 129 LEU A CA 1
ATOM 990 C C . LEU A 1 129 ? 0.800 0.509 13.202 1.00 95.00 129 LEU A C 1
ATOM 992 O O . LEU A 1 129 ? 0.064 0.109 14.104 1.00 95.00 129 LEU A O 1
ATOM 996 N N . THR A 1 130 ? 1.760 1.406 13.431 1.00 94.44 130 THR A N 1
ATOM 997 C CA . THR A 1 130 ? 2.028 1.959 14.770 1.00 94.44 130 THR A CA 1
ATOM 998 C C . THR A 1 130 ? 0.851 2.770 15.322 1.00 94.44 130 THR A C 1
ATOM 1000 O O . THR A 1 130 ? 0.529 2.684 16.507 1.00 94.44 130 THR A O 1
ATOM 1003 N N . ALA A 1 131 ? 0.173 3.552 14.479 1.00 91.12 131 ALA A N 1
ATOM 1004 C CA . ALA A 1 131 ? -1.006 4.308 14.889 1.00 91.12 131 ALA A CA 1
ATOM 1005 C C . ALA A 1 131 ? -2.153 3.373 15.310 1.00 91.12 131 ALA A C 1
ATOM 1007 O O . ALA A 1 131 ? -2.801 3.619 16.331 1.00 91.12 131 ALA A O 1
ATOM 1008 N N . SER A 1 132 ? -2.353 2.269 14.583 1.00 87.31 132 SER A N 1
ATOM 1009 C CA . SER A 1 132 ? -3.384 1.271 14.891 1.00 87.31 132 SER A CA 1
ATOM 1010 C C . SER A 1 132 ? -3.135 0.534 16.213 1.00 87.31 132 SER A C 1
ATOM 1012 O O . SER A 1 132 ? -4.062 0.354 17.001 1.00 87.31 132 SER A O 1
ATOM 1014 N N . SER A 1 133 ? -1.882 0.187 16.530 1.00 80.25 133 SER A N 1
ATOM 1015 C CA . SER A 1 133 ? -1.546 -0.546 17.760 1.00 80.25 133 SER A CA 1
ATOM 1016 C C . SER A 1 133 ? -1.684 0.311 19.024 1.00 80.25 133 SER A C 1
ATOM 1018 O O . SER A 1 133 ? -2.118 -0.182 20.067 1.00 80.25 133 SER A O 1
ATOM 1020 N N . SER A 1 134 ? -1.406 1.616 18.930 1.00 69.56 134 SER A N 1
ATOM 1021 C CA . SER A 1 134 ? -1.605 2.559 20.041 1.00 69.56 134 SER A CA 1
ATOM 1022 C C . SER A 1 134 ? -3.079 2.710 20.462 1.00 69.56 134 SER A C 1
ATOM 1024 O O . SER A 1 134 ? -3.371 3.028 21.619 1.00 69.56 134 SER A O 1
ATOM 1026 N N . ALA A 1 135 ? -4.019 2.441 19.548 1.00 60.25 135 ALA A N 1
ATOM 1027 C CA . ALA A 1 135 ? -5.457 2.483 19.811 1.00 60.25 135 ALA A CA 1
ATOM 1028 C C . ALA A 1 135 ? -5.937 1.279 20.636 1.00 60.25 135 ALA A C 1
ATOM 1030 O O . ALA A 1 135 ? -6.704 1.450 21.583 1.00 60.25 135 ALA A O 1
ATOM 1031 N N . GLY A 1 136 ? -5.429 0.079 20.336 1.00 57.91 136 GLY A N 1
ATOM 1032 C CA . GLY A 1 136 ? -5.734 -1.123 21.117 1.00 57.91 136 GLY A CA 1
ATOM 1033 C C . GLY A 1 136 ? -5.246 -1.017 22.565 1.00 57.91 136 GLY A C 1
ATOM 1034 O O . GLY A 1 136 ? -5.957 -1.397 23.492 1.00 57.91 136 GLY A O 1
ATOM 1035 N N . ALA A 1 137 ? -4.073 -0.411 22.779 1.00 58.56 137 ALA A N 1
ATOM 1036 C CA . ALA A 1 137 ? -3.516 -0.208 24.117 1.00 58.56 137 ALA A CA 1
ATOM 1037 C C . ALA A 1 137 ? -4.330 0.788 24.966 1.00 58.56 137 ALA A C 1
ATOM 1039 O O . ALA A 1 137 ? -4.508 0.573 26.164 1.00 58.56 137 ALA A O 1
ATOM 1040 N N . THR A 1 138 ? -4.861 1.854 24.356 1.00 58.59 138 THR A N 1
ATOM 1041 C CA . THR A 1 138 ? -5.712 2.826 25.066 1.00 58.59 138 THR A CA 1
ATOM 1042 C C . THR A 1 138 ? -7.084 2.246 25.407 1.00 58.59 138 THR A C 1
ATOM 1044 O O . THR A 1 138 ? -7.580 2.487 26.503 1.00 58.59 138 THR A O 1
ATOM 1047 N N . HIS A 1 139 ? -7.669 1.425 24.530 1.00 54.03 139 HIS A N 1
ATOM 1048 C CA . HIS A 1 139 ? -8.965 0.794 24.790 1.00 54.03 139 HIS A CA 1
ATOM 1049 C C . HIS A 1 139 ? -8.904 -0.255 25.919 1.00 54.03 139 HIS A C 1
ATOM 1051 O O . HIS A 1 139 ? -9.749 -0.254 26.817 1.00 54.03 139 HIS A O 1
ATOM 1057 N N . LEU A 1 140 ? -7.862 -1.095 25.945 1.00 56.59 140 LEU A N 1
ATOM 1058 C CA . LEU A 1 140 ? -7.664 -2.076 27.021 1.00 56.59 140 LEU A CA 1
ATOM 1059 C C . LEU A 1 140 ? -7.402 -1.409 28.379 1.00 56.59 140 LEU A C 1
ATOM 1061 O O . LEU A 1 140 ? -7.943 -1.851 29.392 1.00 56.59 140 LEU A O 1
ATOM 1065 N N . ALA A 1 141 ? -6.638 -0.314 28.404 1.00 55.66 141 ALA A N 1
ATOM 1066 C CA . ALA A 1 141 ? -6.383 0.438 29.631 1.00 55.66 141 ALA A CA 1
ATOM 1067 C C . ALA A 1 141 ? -7.665 1.064 30.214 1.00 55.66 141 ALA A C 1
ATOM 1069 O O . ALA A 1 141 ? -7.872 1.020 31.424 1.00 55.66 141 ALA A O 1
ATOM 1070 N N . SER A 1 142 ? -8.570 1.580 29.373 1.00 52.41 142 SER A N 1
ATOM 1071 C CA . SER A 1 142 ? -9.856 2.123 29.836 1.00 52.41 142 SER A CA 1
ATOM 1072 C C . SER A 1 142 ? -10.820 1.054 30.363 1.00 52.41 142 SER A C 1
ATOM 1074 O O . SER A 1 142 ? -11.652 1.360 31.210 1.00 52.41 142 SER A O 1
ATOM 1076 N N . THR A 1 143 ? -10.697 -0.194 29.905 1.00 56.84 143 THR A N 1
ATOM 1077 C CA . THR A 1 143 ? -11.598 -1.292 30.308 1.00 56.84 143 THR A CA 1
ATOM 1078 C C . THR A 1 143 ? -11.191 -1.925 31.647 1.00 56.84 143 THR A C 1
ATOM 1080 O O . THR A 1 143 ? -12.027 -2.476 32.351 1.00 56.84 143 THR A O 1
ATOM 1083 N N . LEU A 1 144 ? -9.918 -1.804 32.040 1.00 54.50 144 LEU A N 1
ATOM 1084 C CA . LEU A 1 144 ? -9.369 -2.337 33.298 1.00 54.50 144 LEU A CA 1
ATOM 1085 C C . LEU A 1 144 ? -9.528 -1.399 34.512 1.00 54.50 144 LEU A C 1
ATOM 1087 O O . LEU A 1 144 ? -9.016 -1.716 35.583 1.00 54.50 144 LEU A O 1
ATOM 1091 N N . THR A 1 145 ? -10.213 -0.258 34.368 1.00 49.12 145 THR A N 1
ATOM 1092 C CA . THR A 1 145 ? -10.364 0.750 35.441 1.00 49.12 145 THR A CA 1
ATOM 1093 C C . THR A 1 145 ? -11.791 0.842 36.008 1.00 49.12 145 THR A C 1
ATOM 1095 O O . THR A 1 145 ? -12.217 1.925 36.409 1.00 49.12 145 THR A O 1
ATOM 1098 N N . VAL A 1 146 ? -12.544 -0.264 36.033 1.00 42.81 146 VAL A N 1
ATOM 1099 C CA . VAL A 1 146 ? -13.890 -0.330 36.645 1.00 42.81 146 VAL A CA 1
ATOM 1100 C C . VAL A 1 146 ? -13.885 -1.247 37.857 1.00 42.81 146 VAL A C 1
ATOM 1102 O O . VAL A 1 146 ? -13.379 -2.383 37.721 1.00 42.81 146 VAL A O 1
#

Radius of gyration: 17.31 Å; chains: 1; bounding box: 35×36×64 Å

Foldseek 3Di:
DDDDDDQDDDDDDAPVRVVVVPPDDDPDDPDQAADQPPLLLVLLQLLVVLLNDPDPLSVQLNVLSVQLNCLSPVQVSYGHNDHDDDDDPDSLVSLVVSLVSLVVCLVVDPDPSNNVSSVRSSVSSVVSNVSSVVVVVVVVVVVVPD

Secondary structure (DSSP, 8-state):
------TT--PPPPHHHHHHH--S--S-----EEE--HHHHHHHHHHHHHHH---TTHHHHHHHHHHHHIIIIITTTEEES-------S-HHHHHHHHHHHHHHHHHH---HHHHHHHHHHHHHHHHHHHHHHHHHHHHHHHHT--